Protein AF-A0A7J3WDR4-F1 (afdb_monomer)

Nearest PDB structures (foldseek):
  5gaf-assembly1_i  TM=7.272E-01  e=2.901E-01  Escherichia coli
  3dm5-assembly1_B  TM=6.683E-01  e=3.223E-01  Pyrococcus furiosus
  3dm5-assembly1_A  TM=6.261E-01  e=2.901E-01  Pyrococcus furiosus
  7nfx-assembly1_x  TM=6.326E-01  e=1.266E+00  Homo sapiens
  7obr-assembly1_x  TM=6.156E-01  e=8.761E-01  Canis lupus familiaris

Radius of gyration: 12.01 Å; Cα contacts (8 Å, |Δi|>4): 61; chains: 1; bounding box: 31×22×35 Å

Foldseek 3Di:
DCPLVVVLLVQLLCLLQQDDDDLVRLVVSLVVSLVSCVVVVHDSVRSVVLSVQLSVVSNPDPRDNDPCSSVSSVVSSVVRD

pLDDT: mean 84.91, std 10.29, range [53.56, 95.44]

Secondary structure (DSSP, 8-state):
--HHHHHHHHHHHHHHHHS---HHHHHHHHHHHHHHHHHTT--HHHHHHHHHHHHHHHHT----SSS-HHHHHHHHHHTT-

Solvent-accessible surface area (backbone atoms only — not comparable to full-atom values): 4637 Å² total; per-residue (Å²): 132,67,57,55,50,56,48,34,55,49,53,52,39,52,59,53,41,77,41,93,65,51,75,69,52,46,50,52,54,44,52,54,40,32,52,39,32,39,77,48,79,36,51,66,71,56,26,50,51,53,44,62,62,45,47,67,62,56,73,70,54,84,58,51,91,72,80,61,26,56,57,56,52,52,51,52,50,70,75,69,110

Structure (mmCIF, N/CA/C/O backbone):
data_AF-A0A7J3WDR4-F1
#
_entry.id   AF-A0A7J3WDR4-F1
#
loop_
_atom_site.group_PDB
_atom_site.id
_atom_site.type_symbol
_atom_site.label_atom_id
_atom_site.label_alt_id
_atom_site.label_comp_id
_atom_site.label_asym_id
_atom_site.label_entity_id
_atom_site.label_seq_id
_atom_site.pdbx_PDB_ins_code
_atom_site.Cartn_x
_atom_site.Cartn_y
_atom_site.Cartn_z
_atom_site.occupancy
_atom_site.B_iso_or_equiv
_atom_site.auth_seq_id
_atom_site.auth_comp_id
_atom_site.auth_asym_id
_atom_site.auth_atom_id
_atom_site.pdbx_PDB_model_num
ATOM 1 N N . MET A 1 1 ? 19.021 -2.026 -1.826 1.00 63.00 1 MET A N 1
ATOM 2 C CA . MET A 1 1 ? 18.139 -2.281 -3.003 1.00 63.00 1 MET A CA 1
ATOM 3 C C . MET A 1 1 ? 16.834 -2.932 -2.539 1.00 63.00 1 MET A C 1
ATOM 5 O O . MET A 1 1 ? 16.872 -3.741 -1.621 1.00 63.00 1 MET A O 1
ATOM 9 N N . LEU A 1 2 ? 15.692 -2.539 -3.122 1.00 79.12 2 LEU A N 1
ATOM 10 C CA . LEU A 1 2 ? 14.303 -2.766 -2.645 1.00 79.12 2 LEU A CA 1
ATOM 11 C C . LEU A 1 2 ? 13.902 -2.051 -1.339 1.00 79.12 2 LEU A C 1
ATOM 13 O O . LEU A 1 2 ? 12.799 -2.253 -0.835 1.00 79.12 2 LEU A O 1
ATOM 17 N N . GLU A 1 3 ? 14.758 -1.195 -0.786 1.00 85.56 3 GLU A N 1
ATOM 18 C CA . GLU A 1 3 ? 14.463 -0.470 0.458 1.00 85.56 3 GLU A CA 1
ATOM 19 C C . GLU A 1 3 ? 13.298 0.509 0.304 1.00 85.56 3 GLU A C 1
ATOM 21 O O . GLU A 1 3 ? 12.478 0.599 1.213 1.00 85.56 3 GLU A O 1
ATOM 26 N N . GLY A 1 4 ? 13.168 1.166 -0.856 1.00 87.69 4 GLY A N 1
ATOM 27 C CA . GLY A 1 4 ? 12.023 2.032 -1.162 1.00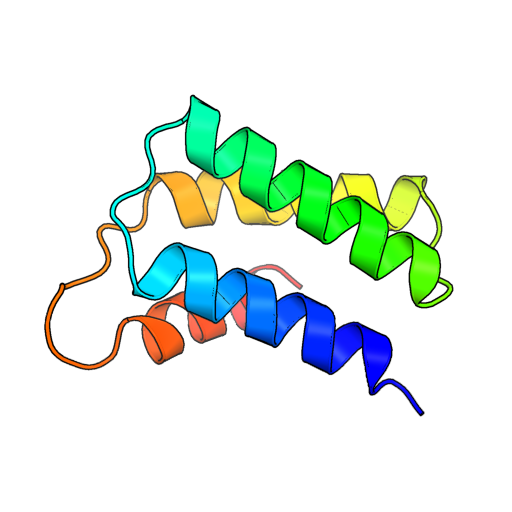 87.69 4 GLY A CA 1
ATOM 28 C C . GLY A 1 4 ? 10.697 1.272 -1.114 1.00 87.69 4 GLY A C 1
ATOM 29 O O . GLY A 1 4 ? 9.770 1.686 -0.421 1.00 87.69 4 GLY A O 1
ATOM 30 N N . LEU A 1 5 ? 10.658 0.086 -1.730 1.00 90.25 5 LEU A N 1
ATOM 31 C CA . LEU A 1 5 ? 9.481 -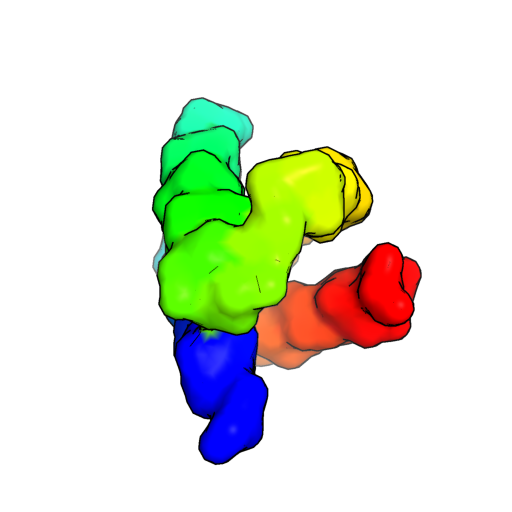0.779 -1.724 1.00 90.25 5 LEU A CA 1
ATOM 32 C C . LEU A 1 5 ? 9.139 -1.249 -0.305 1.00 90.25 5 LEU A C 1
ATOM 34 O O . LEU A 1 5 ? 8.005 -1.103 0.145 1.00 90.25 5 LEU A O 1
ATOM 38 N N . LYS A 1 6 ? 10.132 -1.753 0.441 1.00 89.88 6 LYS A N 1
ATOM 39 C CA . LYS A 1 6 ? 9.942 -2.166 1.842 1.00 89.88 6 LYS A CA 1
ATOM 40 C C . LYS A 1 6 ? 9.409 -1.019 2.698 1.00 89.88 6 LYS A C 1
ATOM 42 O O . LYS A 1 6 ? 8.478 -1.222 3.475 1.00 89.88 6 LYS A O 1
ATOM 47 N N . LYS A 1 7 ? 9.963 0.182 2.524 1.00 92.25 7 LYS A N 1
ATOM 48 C CA . LYS A 1 7 ? 9.550 1.386 3.246 1.00 92.25 7 LYS A CA 1
ATOM 49 C C . LYS A 1 7 ? 8.122 1.802 2.891 1.00 92.25 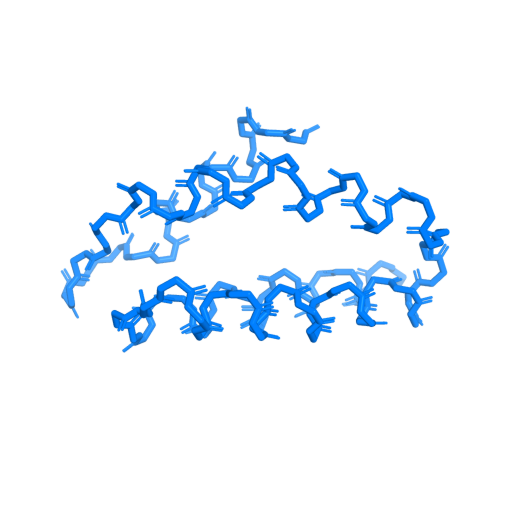7 LYS A C 1
ATOM 51 O O . LYS A 1 7 ? 7.376 2.161 3.794 1.00 92.25 7 LYS A O 1
ATOM 56 N N . ALA A 1 8 ? 7.719 1.692 1.625 1.00 92.50 8 ALA A N 1
ATOM 57 C CA . ALA A 1 8 ? 6.355 1.997 1.196 1.00 92.50 8 ALA A CA 1
ATOM 58 C C . ALA A 1 8 ? 5.320 1.103 1.899 1.00 92.50 8 ALA A C 1
ATOM 60 O O . ALA A 1 8 ? 4.359 1.595 2.492 1.00 92.50 8 ALA A O 1
ATOM 61 N N . PHE A 1 9 ? 5.552 -0.214 1.917 1.00 91.81 9 PHE A N 1
ATOM 62 C CA . PHE A 1 9 ? 4.671 -1.154 2.620 1.00 91.81 9 PHE A CA 1
ATOM 63 C C . PHE A 1 9 ? 4.693 -0.955 4.138 1.00 91.81 9 PHE A C 1
ATOM 65 O O . PHE A 1 9 ? 3.659 -1.105 4.788 1.00 91.81 9 PHE A O 1
ATOM 72 N N . GLN A 1 10 ? 5.844 -0.605 4.717 1.00 90.94 10 GLN A N 1
ATOM 73 C CA . GLN A 1 10 ? 5.933 -0.297 6.141 1.00 90.94 10 GLN A CA 1
ATOM 74 C C . GLN A 1 10 ? 5.084 0.929 6.501 1.00 90.94 10 GLN A C 1
ATOM 76 O O . GLN A 1 10 ? 4.241 0.828 7.387 1.00 90.94 10 GLN A O 1
ATOM 81 N N . ILE A 1 11 ? 5.233 2.039 5.769 1.00 90.88 11 ILE A N 1
ATOM 82 C CA . ILE A 1 11 ? 4.456 3.269 5.995 1.00 90.88 11 ILE A CA 1
ATOM 83 C C . ILE A 1 11 ? 2.956 3.003 5.832 1.00 90.88 11 ILE A C 1
ATOM 85 O O . ILE A 1 11 ? 2.158 3.457 6.650 1.00 90.88 11 ILE A O 1
ATOM 89 N N . LEU A 1 12 ? 2.564 2.243 4.805 1.00 91.50 12 LEU A N 1
ATOM 90 C CA . LEU A 1 12 ? 1.172 1.841 4.603 1.00 91.50 12 LEU A CA 1
ATOM 91 C C . LEU A 1 12 ? 0.630 1.069 5.815 1.00 91.50 12 LEU A C 1
ATOM 93 O O . LEU A 1 12 ? -0.453 1.370 6.312 1.00 91.50 12 LEU A O 1
ATOM 97 N N . THR A 1 13 ? 1.401 0.099 6.309 1.00 89.44 13 THR A N 1
ATOM 98 C CA . THR A 1 13 ? 1.025 -0.719 7.472 1.00 89.44 13 THR A CA 1
ATOM 99 C C . THR A 1 13 ? 0.862 0.142 8.719 1.00 89.44 13 THR A C 1
ATOM 101 O O . THR A 1 13 ? -0.164 0.043 9.382 1.00 89.44 13 THR A O 1
ATOM 104 N N . GLU A 1 14 ? 1.809 1.039 8.995 1.00 87.56 14 GLU A N 1
ATOM 105 C CA . GLU A 1 14 ? 1.758 1.942 10.150 1.00 87.56 14 GLU A CA 1
ATOM 106 C C . GLU A 1 14 ? 0.531 2.866 10.092 1.00 87.56 14 GLU A C 1
ATOM 108 O O . GLU A 1 14 ? -0.188 2.999 11.085 1.00 87.56 14 GLU A O 1
ATOM 113 N N . LYS A 1 15 ? 0.228 3.454 8.924 1.00 86.56 15 LYS A N 1
ATOM 114 C CA . LYS A 1 15 ? -0.942 4.335 8.745 1.00 86.56 15 LYS A CA 1
ATOM 115 C C . LYS A 1 15 ? -2.270 3.605 8.977 1.00 86.56 15 LYS A C 1
ATOM 117 O O . LYS A 1 15 ? -3.176 4.173 9.579 1.00 86.56 15 LYS A O 1
ATOM 122 N N . ILE A 1 16 ? -2.386 2.359 8.519 1.00 85.12 16 ILE A N 1
ATOM 123 C CA . ILE A 1 16 ? -3.611 1.554 8.661 1.00 85.12 16 ILE A CA 1
ATOM 124 C C . ILE A 1 16 ? -3.727 0.948 10.067 1.00 85.12 16 ILE A C 1
ATOM 126 O O . ILE A 1 16 ? -4.825 0.847 10.604 1.00 85.12 16 ILE A O 1
ATOM 130 N N . SER A 1 17 ? -2.610 0.547 10.678 1.00 78.88 17 SER A N 1
ATOM 131 C CA . SER A 1 17 ? -2.587 -0.095 12.000 1.00 78.88 17 SER A CA 1
ATOM 132 C C . SER A 1 17 ? -2.935 0.889 13.124 1.00 78.88 17 SER A C 1
ATOM 134 O O . SER A 1 17 ? -3.601 0.537 14.096 1.00 78.88 17 SER A O 1
ATOM 136 N N . THR A 1 18 ? -2.521 2.150 12.982 1.00 70.31 18 THR A N 1
ATOM 137 C CA . THR A 1 18 ? -2.678 3.176 14.027 1.00 70.31 18 THR A CA 1
ATOM 138 C C . THR A 1 18 ? -4.055 3.842 14.054 1.00 70.31 18 THR A C 1
ATOM 140 O O . THR A 1 18 ? -4.443 4.385 15.091 1.00 70.31 18 THR A O 1
ATOM 143 N N . THR A 1 19 ? -4.814 3.799 12.953 1.00 67.69 19 THR A N 1
ATOM 144 C CA . THR A 1 19 ? -6.058 4.568 12.801 1.00 67.69 19 THR A CA 1
ATOM 145 C C . THR A 1 19 ? -7.150 3.733 12.138 1.00 67.69 19 THR A C 1
ATOM 147 O O . THR A 1 19 ? -6.921 3.080 11.126 1.00 67.69 19 THR A O 1
ATOM 150 N N . HIS A 1 20 ? -8.376 3.791 12.670 1.00 68.69 20 HIS A N 1
ATOM 151 C CA . HIS A 1 20 ? -9.547 3.325 11.926 1.00 68.69 20 HIS A CA 1
ATOM 152 C C . HIS A 1 20 ? -9.811 4.300 10.779 1.00 68.69 20 HIS A C 1
ATOM 154 O O . HIS A 1 20 ? -10.326 5.389 11.011 1.00 68.69 20 HIS A O 1
ATOM 160 N N . LEU A 1 21 ? -9.441 3.908 9.563 1.00 77.44 21 LEU A N 1
ATOM 161 C CA . LEU A 1 21 ? -9.629 4.725 8.369 1.00 77.44 21 LEU A C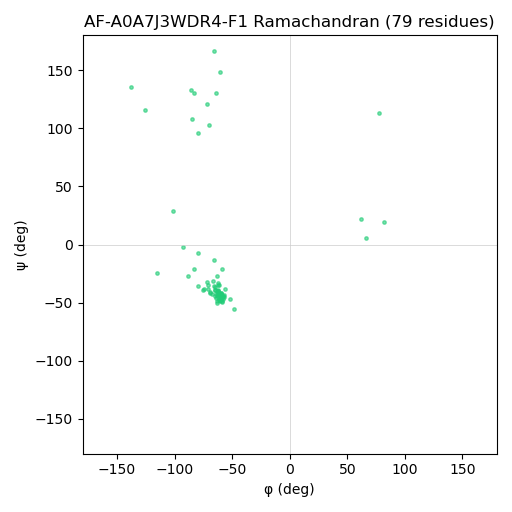A 1
ATOM 162 C C . LEU A 1 21 ? -11.052 4.553 7.828 1.00 77.44 21 LEU A C 1
ATOM 164 O O . LEU A 1 21 ? -11.524 3.433 7.621 1.00 77.44 21 LEU A O 1
ATOM 168 N N . SER A 1 22 ? -11.721 5.667 7.557 1.00 81.56 22 SER A N 1
ATOM 169 C CA . SER A 1 22 ? -12.891 5.709 6.678 1.00 81.56 22 SER A CA 1
ATOM 170 C C . SER A 1 22 ? -12.507 5.360 5.232 1.00 81.56 22 SER A C 1
ATOM 172 O O . SER A 1 22 ? -11.332 5.371 4.865 1.00 81.56 22 SER A O 1
ATOM 174 N N . GLU A 1 23 ? -13.489 5.086 4.365 1.00 82.56 23 GLU A N 1
ATOM 175 C CA . GLU A 1 23 ? -13.213 4.795 2.947 1.00 82.56 23 GLU A CA 1
ATOM 176 C C . GLU A 1 23 ? -12.435 5.918 2.243 1.00 82.56 23 GLU A C 1
ATOM 178 O O . GLU A 1 23 ? -11.548 5.647 1.428 1.00 82.56 23 GLU A O 1
ATOM 183 N N . SER A 1 24 ? -12.747 7.174 2.573 1.00 86.00 24 SER A N 1
ATOM 184 C CA . SER A 1 24 ? -12.075 8.355 2.025 1.00 86.00 24 SER A CA 1
ATOM 185 C C . SER A 1 24 ? -10.622 8.445 2.486 1.00 86.00 2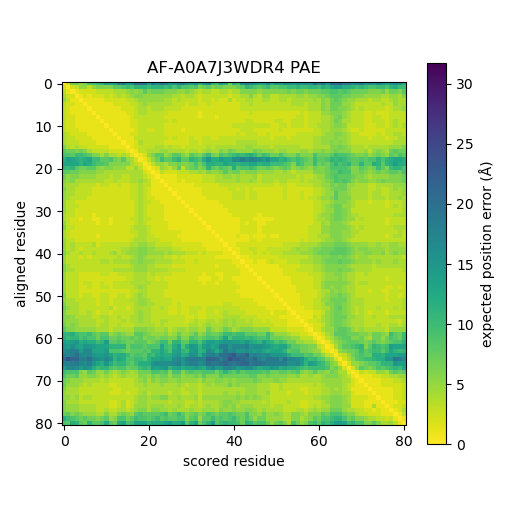4 SER A C 1
ATOM 187 O O . SER A 1 24 ? -9.734 8.707 1.675 1.00 86.00 24 SER A O 1
ATOM 189 N N . GLU A 1 25 ? -10.361 8.180 3.768 1.00 87.19 25 GLU A N 1
ATOM 190 C CA . GLU A 1 25 ? -9.003 8.191 4.317 1.00 87.19 25 GLU A CA 1
ATOM 191 C C . GLU A 1 25 ? -8.179 7.019 3.777 1.00 87.19 25 GLU A C 1
ATOM 193 O O . GLU A 1 25 ? -7.030 7.205 3.384 1.00 87.19 25 GLU A O 1
ATOM 198 N N . LEU A 1 26 ? -8.771 5.826 3.664 1.00 87.81 26 LEU A N 1
ATOM 199 C CA . LEU A 1 26 ? -8.114 4.669 3.056 1.00 87.81 26 LEU A CA 1
ATOM 200 C C . LEU A 1 26 ? -7.730 4.955 1.602 1.00 87.81 26 LEU A C 1
ATOM 202 O O . LEU A 1 26 ? -6.631 4.603 1.178 1.00 87.81 26 LEU A O 1
ATOM 206 N N . LYS A 1 27 ? -8.607 5.618 0.839 1.00 90.00 27 LYS A N 1
ATOM 207 C CA . LYS A 1 27 ? -8.299 6.038 -0.532 1.00 90.00 27 LYS A CA 1
ATOM 208 C C . LYS A 1 27 ? -7.083 6.964 -0.565 1.00 90.00 27 LYS A C 1
ATOM 210 O O . LYS A 1 27 ? -6.166 6.708 -1.338 1.00 90.00 27 LYS A O 1
ATOM 215 N N . GLN A 1 28 ? -7.047 7.982 0.293 1.00 91.94 28 GLN A N 1
ATOM 216 C CA . GLN A 1 28 ? -5.923 8.918 0.358 1.00 91.94 28 GLN A CA 1
ATOM 217 C C . GLN A 1 28 ? -4.611 8.216 0.738 1.00 91.94 28 GLN A C 1
ATOM 219 O O . GLN A 1 28 ? -3.578 8.443 0.113 1.00 91.94 28 GLN A O 1
ATOM 224 N N . VAL A 1 29 ? -4.656 7.304 1.711 1.00 92.31 29 VAL A N 1
ATOM 225 C CA . VAL A 1 29 ? -3.498 6.493 2.115 1.00 92.31 29 VAL A CA 1
ATOM 226 C C . VAL A 1 29 ? -2.999 5.606 0.967 1.00 92.31 29 VAL A C 1
ATOM 228 O O . VAL A 1 29 ? -1.791 5.462 0.778 1.00 92.31 29 VAL A O 1
ATOM 231 N N . LEU A 1 30 ? -3.904 5.027 0.175 1.00 92.75 30 LEU A N 1
ATOM 232 C CA . LEU A 1 30 ? -3.543 4.226 -0.996 1.00 92.75 30 LEU A CA 1
ATOM 233 C C . LEU A 1 30 ? -3.007 5.076 -2.155 1.00 92.75 30 LEU A C 1
ATOM 235 O O . LEU A 1 30 ? -2.137 4.610 -2.890 1.00 92.75 30 LEU A O 1
ATOM 239 N N . ASP A 1 31 ? -3.486 6.309 -2.322 1.00 94.44 31 ASP A N 1
ATOM 240 C CA . ASP A 1 31 ? -2.937 7.255 -3.298 1.00 94.44 31 ASP A CA 1
ATOM 241 C C . ASP A 1 31 ? -1.485 7.625 -2.952 1.00 94.44 31 ASP A C 1
ATOM 243 O O . ASP A 1 31 ? -0.611 7.516 -3.816 1.00 94.44 31 ASP A O 1
ATOM 247 N N . ASP A 1 32 ? -1.194 7.931 -1.682 1.00 94.25 32 ASP A N 1
ATOM 248 C CA . ASP A 1 32 ? 0.179 8.137 -1.192 1.00 94.25 32 ASP A CA 1
ATOM 249 C C . ASP A 1 32 ? 1.058 6.902 -1.448 1.00 94.25 32 ASP A C 1
ATOM 251 O O . ASP A 1 32 ? 2.194 7.008 -1.916 1.00 94.25 32 ASP A O 1
ATOM 255 N N . PHE A 1 33 ? 0.533 5.711 -1.152 1.00 95.12 33 PHE A N 1
ATOM 256 C CA . PHE A 1 33 ? 1.249 4.454 -1.343 1.00 95.12 33 PHE A CA 1
ATOM 257 C C . PHE A 1 33 ? 1.594 4.205 -2.817 1.00 95.12 33 PHE A C 1
ATOM 259 O O . PHE A 1 33 ? 2.730 3.842 -3.122 1.00 95.12 33 PHE A O 1
ATOM 266 N N . LYS A 1 34 ? 0.670 4.469 -3.752 1.00 95.06 34 LYS A N 1
ATOM 267 C CA . LYS A 1 34 ? 0.951 4.384 -5.196 1.00 95.06 34 LYS A CA 1
ATOM 268 C C . LYS A 1 34 ? 2.105 5.294 -5.601 1.00 95.06 34 LYS A C 1
ATOM 270 O O . LYS A 1 34 ? 2.988 4.851 -6.331 1.00 95.06 34 LYS A O 1
ATOM 275 N N . LEU A 1 35 ? 2.128 6.535 -5.110 1.00 95.06 35 LEU A N 1
ATOM 276 C CA . LEU A 1 35 ? 3.231 7.460 -5.385 1.00 95.06 35 LEU A CA 1
ATOM 277 C C . LEU A 1 35 ? 4.561 6.887 -4.884 1.00 95.06 35 LEU A C 1
ATOM 279 O O . LEU A 1 35 ? 5.543 6.897 -5.621 1.00 95.06 35 LEU A O 1
ATOM 283 N N . GLN A 1 36 ? 4.588 6.304 -3.684 1.00 94.12 36 GLN A N 1
ATOM 284 C CA . GLN A 1 36 ? 5.794 5.677 -3.133 1.00 94.12 36 GLN A CA 1
ATOM 285 C C . GLN A 1 36 ? 6.282 4.482 -3.965 1.00 94.12 36 GLN A C 1
ATOM 287 O O . GLN A 1 36 ? 7.488 4.340 -4.189 1.00 94.12 36 GLN A O 1
ATOM 292 N N . LEU A 1 37 ? 5.364 3.650 -4.465 1.00 94.19 37 LEU A N 1
ATOM 293 C CA . LEU A 1 37 ? 5.698 2.564 -5.388 1.00 94.19 37 LEU A CA 1
ATOM 294 C C . LEU A 1 37 ? 6.334 3.114 -6.669 1.00 94.19 37 LEU A C 1
ATOM 296 O O . LEU A 1 37 ? 7.401 2.649 -7.064 1.00 94.19 37 LEU A O 1
ATOM 300 N N . ILE A 1 38 ? 5.732 4.144 -7.267 1.00 94.06 38 ILE A N 1
ATOM 301 C CA . ILE A 1 38 ? 6.235 4.771 -8.497 1.00 94.06 38 ILE A CA 1
ATOM 302 C C . ILE A 1 38 ? 7.637 5.351 -8.287 1.00 94.06 38 ILE A C 1
ATOM 304 O O . ILE A 1 38 ? 8.523 5.128 -9.107 1.00 94.06 38 ILE A O 1
ATOM 308 N N . THR A 1 39 ? 7.882 6.017 -7.154 1.00 91.88 39 THR A N 1
ATOM 309 C CA . THR A 1 39 ? 9.230 6.509 -6.806 1.00 91.88 39 THR A CA 1
ATOM 310 C C . THR A 1 39 ? 10.253 5.399 -6.549 1.00 91.88 39 THR A C 1
ATOM 312 O O . THR A 1 39 ? 11.446 5.676 -6.487 1.00 91.88 39 THR A O 1
ATOM 315 N N . SER A 1 40 ? 9.796 4.155 -6.388 1.00 92.44 40 SER A N 1
ATOM 316 C CA . SER A 1 40 ? 10.629 2.966 -6.185 1.00 92.44 40 SER A CA 1
ATOM 317 C C . SER A 1 40 ? 10.783 2.138 -7.470 1.00 92.44 40 SER A C 1
ATOM 319 O O . SER A 1 40 ? 10.920 0.918 -7.388 1.00 92.44 40 SER A O 1
ATOM 321 N N . ASP A 1 41 ? 10.718 2.784 -8.640 1.00 92.19 41 ASP A N 1
ATOM 322 C CA . ASP A 1 41 ? 10.818 2.176 -9.978 1.00 92.19 41 ASP A CA 1
ATOM 323 C C . ASP A 1 41 ? 9.713 1.153 -10.313 1.00 92.19 41 ASP A C 1
ATOM 325 O O . ASP A 1 41 ? 9.860 0.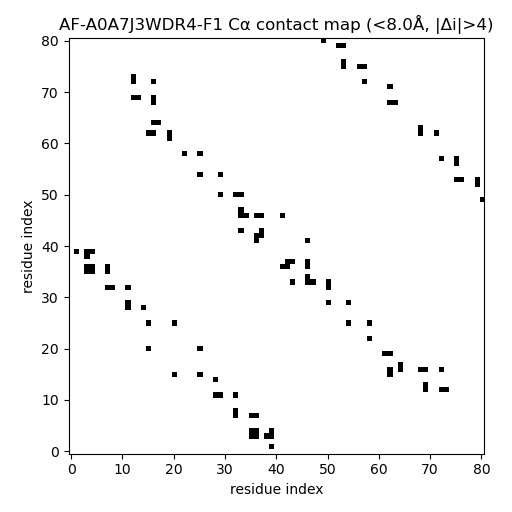311 -11.203 1.00 92.19 41 ASP A O 1
ATOM 329 N N . VAL A 1 42 ? 8.563 1.222 -9.634 1.00 92.62 42 VAL A N 1
ATOM 330 C CA . VAL A 1 42 ? 7.375 0.439 -10.003 1.00 92.62 42 VAL A CA 1
ATOM 331 C C . VAL A 1 42 ? 6.581 1.204 -11.061 1.00 92.62 42 VAL A C 1
ATOM 333 O O . VAL A 1 42 ? 6.299 2.389 -10.910 1.00 92.62 42 VAL A O 1
ATOM 336 N N . SER A 1 43 ? 6.173 0.532 -12.140 1.00 95.19 43 SER A N 1
ATOM 337 C CA . SER A 1 43 ? 5.359 1.185 -13.172 1.00 95.19 43 SER A CA 1
ATOM 338 C C . SER A 1 43 ? 4.026 1.686 -12.600 1.00 95.19 43 SER A C 1
ATOM 340 O O . SER A 1 43 ? 3.450 1.041 -11.724 1.00 95.19 43 SER A O 1
ATOM 342 N N . VAL A 1 44 ? 3.491 2.790 -13.136 1.00 94.19 44 VAL A N 1
ATOM 343 C CA . VAL A 1 44 ? 2.180 3.338 -12.728 1.00 94.19 44 VAL A CA 1
ATOM 344 C C . VAL A 1 44 ? 1.096 2.261 -12.779 1.00 94.19 44 VAL A C 1
ATOM 346 O O . VAL A 1 44 ? 0.382 2.058 -11.804 1.00 94.19 44 VAL A O 1
ATOM 349 N N . LYS A 1 45 ? 1.054 1.493 -13.875 1.00 95.44 45 LYS A N 1
ATOM 350 C CA . LYS A 1 45 ? 0.098 0.396 -14.065 1.00 95.44 45 LYS A CA 1
ATOM 351 C C . LYS A 1 45 ? 0.229 -0.679 -12.983 1.00 95.44 45 LYS A C 1
ATOM 353 O O . LYS A 1 45 ? -0.770 -1.189 -12.489 1.00 95.44 45 LYS A O 1
ATOM 358 N N . THR A 1 46 ? 1.457 -1.037 -12.613 1.00 94.44 46 THR A N 1
ATOM 359 C CA . THR A 1 46 ? 1.711 -2.015 -11.547 1.00 94.44 46 THR A CA 1
ATOM 360 C C . THR A 1 46 ? 1.325 -1.450 -10.180 1.00 94.44 46 THR A C 1
ATOM 362 O O . THR A 1 46 ? 0.706 -2.158 -9.393 1.00 94.44 46 THR A O 1
ATOM 365 N N . ALA A 1 47 ? 1.643 -0.185 -9.900 1.00 94.69 47 ALA A N 1
ATOM 366 C CA . ALA A 1 47 ? 1.287 0.473 -8.646 1.00 94.69 47 ALA A CA 1
ATOM 367 C C . ALA A 1 47 ? -0.236 0.572 -8.464 1.00 94.69 47 ALA A C 1
ATOM 369 O O . ALA A 1 47 ? -0.749 0.249 -7.393 1.00 94.69 47 ALA A O 1
ATOM 370 N N . GLU A 1 48 ? -0.963 0.950 -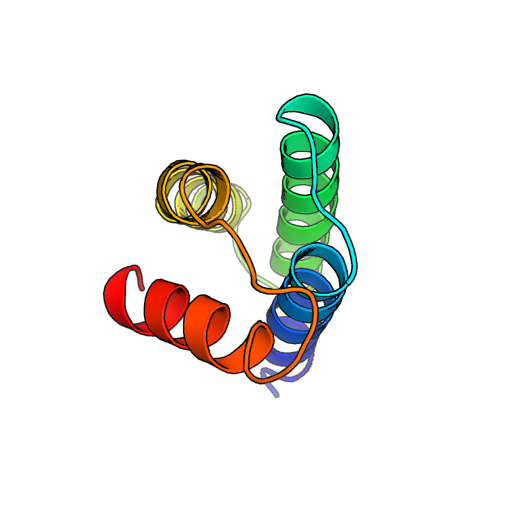9.519 1.00 94.38 48 GLU A N 1
ATOM 371 C CA . GLU A 1 48 ? -2.429 0.941 -9.546 1.00 94.38 48 GLU A CA 1
ATOM 372 C C . GLU A 1 48 ? -2.980 -0.458 -9.291 1.00 94.38 48 GLU A C 1
ATOM 374 O O . GLU A 1 48 ? -3.801 -0.634 -8.393 1.00 94.38 48 GLU A O 1
ATOM 379 N N . HIS A 1 49 ? -2.464 -1.464 -10.000 1.00 94.62 49 HIS A N 1
ATOM 380 C CA . HIS A 1 49 ? -2.918 -2.841 -9.842 1.00 94.62 49 HIS A CA 1
ATOM 381 C C . HIS A 1 49 ? -2.719 -3.372 -8.415 1.00 94.62 49 HIS A C 1
ATOM 383 O O . HIS A 1 49 ? -3.624 -3.991 -7.857 1.00 94.62 49 HIS A O 1
ATOM 389 N N . ILE A 1 50 ? -1.567 -3.092 -7.793 1.00 93.12 50 ILE A N 1
ATOM 390 C CA . ILE A 1 50 ? -1.296 -3.464 -6.396 1.00 93.12 50 ILE A CA 1
ATOM 391 C C . ILE A 1 50 ? -2.307 -2.786 -5.465 1.00 93.12 50 ILE A C 1
ATOM 393 O O . ILE A 1 50 ? -2.881 -3.453 -4.604 1.00 93.12 50 ILE A O 1
ATOM 397 N N . ALA A 1 51 ? -2.541 -1.480 -5.631 1.00 91.69 51 ALA A N 1
ATOM 398 C CA . ALA A 1 51 ? -3.470 -0.728 -4.792 1.00 91.69 51 ALA A CA 1
ATOM 399 C C . ALA A 1 51 ? -4.913 -1.243 -4.922 1.00 91.69 51 ALA A C 1
ATOM 401 O O . ALA A 1 51 ? -5.599 -1.401 -3.911 1.00 91.69 51 ALA A O 1
ATOM 402 N N . GLU A 1 52 ? -5.365 -1.559 -6.136 1.00 91.44 52 GLU A N 1
ATOM 403 C CA . GLU A 1 52 ? -6.689 -2.141 -6.385 1.00 91.44 52 GLU A CA 1
ATOM 404 C C . GLU A 1 52 ? -6.844 -3.537 -5.769 1.00 91.44 52 GLU A C 1
ATOM 406 O O . GLU A 1 52 ? -7.892 -3.832 -5.194 1.00 91.44 52 GLU A O 1
ATOM 411 N N . LEU A 1 53 ? -5.797 -4.369 -5.818 1.00 92.19 53 LEU A N 1
ATOM 412 C CA . LEU A 1 53 ? -5.783 -5.712 -5.224 1.00 92.19 53 LEU A CA 1
ATOM 413 C C . LEU A 1 53 ? -5.928 -5.692 -3.698 1.00 92.19 53 LEU A C 1
ATOM 415 O O . LEU A 1 53 ? -6.644 -6.519 -3.124 1.00 92.19 53 LEU A O 1
ATOM 419 N N . ILE A 1 54 ? -5.236 -4.768 -3.027 1.00 90.75 54 ILE A N 1
ATOM 420 C CA . ILE A 1 54 ? -5.201 -4.717 -1.558 1.00 90.75 54 ILE A CA 1
ATOM 421 C C . ILE A 1 54 ? -6.342 -3.884 -0.965 1.00 90.75 54 ILE A C 1
ATOM 423 O O . ILE A 1 54 ? -6.781 -4.180 0.146 1.00 90.75 54 ILE A O 1
ATOM 427 N N . ARG A 1 55 ? -6.871 -2.888 -1.691 1.00 88.81 55 ARG A N 1
ATOM 428 C CA . ARG A 1 55 ? -7.940 -1.987 -1.220 1.00 88.81 55 ARG A CA 1
ATOM 429 C C . ARG A 1 55 ? -9.138 -2.708 -0.586 1.00 88.81 55 ARG A C 1
ATOM 431 O O . ARG A 1 55 ? -9.452 -2.380 0.557 1.00 88.81 55 ARG A O 1
ATOM 438 N N . PRO A 1 56 ? -9.815 -3.668 -1.251 1.00 87.81 56 PRO A N 1
ATOM 439 C 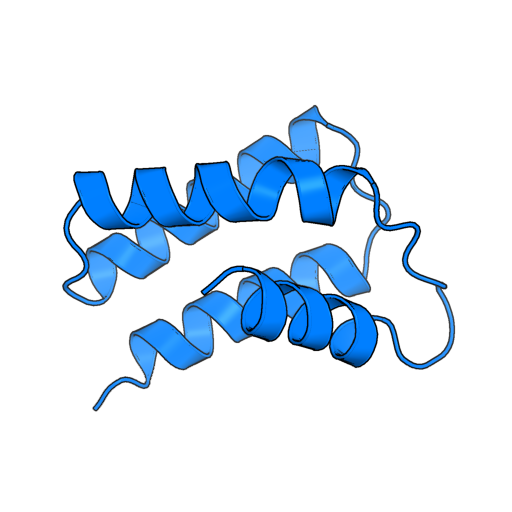CA . PRO A 1 56 ? -10.987 -4.322 -0.665 1.00 87.81 56 PRO A CA 1
ATOM 440 C C . PRO A 1 56 ? -10.626 -5.176 0.557 1.00 87.81 56 PRO A C 1
ATOM 442 O O . PRO A 1 56 ? -11.415 -5.275 1.494 1.00 87.81 56 PRO A O 1
ATOM 445 N N . LYS A 1 57 ? -9.418 -5.754 0.584 1.00 86.12 57 LYS A N 1
ATOM 446 C CA . LYS A 1 57 ? -8.936 -6.570 1.707 1.00 86.12 57 LYS A CA 1
ATOM 447 C C . LYS A 1 57 ? -8.645 -5.714 2.942 1.00 86.12 57 LYS A C 1
ATOM 449 O O . LYS A 1 57 ? -8.947 -6.129 4.055 1.00 86.12 57 LYS A O 1
ATOM 454 N N . LEU A 1 58 ? -8.096 -4.516 2.738 1.00 84.00 58 LEU A N 1
ATOM 455 C CA . LEU A 1 58 ? -7.815 -3.553 3.804 1.00 84.00 58 LEU A CA 1
ATOM 456 C C . LEU A 1 58 ? -9.092 -2.870 4.313 1.00 84.00 58 LEU A C 1
ATOM 458 O O . LEU A 1 58 ? -9.238 -2.702 5.518 1.00 84.00 58 LEU A O 1
ATOM 462 N N . ALA A 1 59 ? -10.042 -2.542 3.431 1.00 80.06 59 ALA A N 1
ATOM 463 C CA . ALA A 1 59 ? -11.323 -1.938 3.815 1.00 80.06 59 ALA A CA 1
ATOM 464 C C . ALA A 1 59 ? -12.168 -2.848 4.730 1.00 80.06 59 ALA A C 1
ATOM 466 O O . ALA A 1 59 ? -12.872 -2.364 5.613 1.00 80.06 59 ALA A O 1
ATOM 467 N N . GLY A 1 60 ? -12.084 -4.169 4.541 1.00 73.06 60 GLY A N 1
ATOM 468 C CA . GLY A 1 60 ? -12.762 -5.153 5.391 1.00 73.06 60 GLY A CA 1
ATOM 469 C C . GLY A 1 60 ? -12.050 -5.453 6.715 1.00 73.06 60 GLY A C 1
ATOM 470 O O . GLY A 1 60 ? -12.602 -6.164 7.557 1.00 73.06 60 GLY A O 1
ATOM 471 N N . LEU A 1 61 ? -10.833 -4.941 6.919 1.00 74.69 61 LEU A N 1
ATOM 472 C CA . LEU A 1 61 ? -10.025 -5.258 8.089 1.00 74.69 61 LEU A CA 1
ATOM 473 C C . LEU A 1 61 ? -10.394 -4.345 9.266 1.00 74.69 61 LEU A C 1
ATOM 475 O O . LEU A 1 61 ? -10.028 -3.172 9.314 1.00 74.69 61 LEU A O 1
ATOM 479 N N . ARG A 1 62 ? -11.069 -4.895 10.280 1.00 64.75 62 ARG A N 1
ATOM 480 C CA . ARG A 1 62 ? -11.139 -4.248 11.598 1.00 64.75 62 ARG A CA 1
ATOM 481 C C . ARG A 1 62 ? -9.848 -4.530 12.351 1.00 64.75 62 ARG A C 1
ATOM 483 O O . ARG A 1 62 ? -9.712 -5.584 12.965 1.00 64.75 62 ARG A O 1
ATOM 490 N N . VAL A 1 63 ? -8.908 -3.593 12.290 1.00 65.75 63 VAL A N 1
ATOM 491 C CA . VAL A 1 63 ? -7.653 -3.695 13.036 1.00 65.75 63 VAL A CA 1
ATOM 492 C C . VAL A 1 63 ? -7.930 -3.479 14.532 1.00 65.75 63 VAL A C 1
ATOM 494 O O . VAL A 1 63 ? -8.451 -2.425 14.903 1.00 65.75 63 VAL A O 1
ATOM 497 N N . PRO A 1 64 ? -7.615 -4.443 15.415 1.00 60.34 64 PRO A N 1
ATOM 498 C CA . PRO A 1 64 ? -7.726 -4.240 16.854 1.00 60.34 64 PRO A CA 1
ATOM 499 C C . PRO A 1 64 ? -6.745 -3.155 17.316 1.00 60.34 64 PRO A C 1
ATOM 501 O O . PRO A 1 64 ? -5.555 -3.228 17.023 1.00 60.34 64 PRO A O 1
ATOM 504 N N . ARG A 1 65 ? -7.226 -2.172 18.09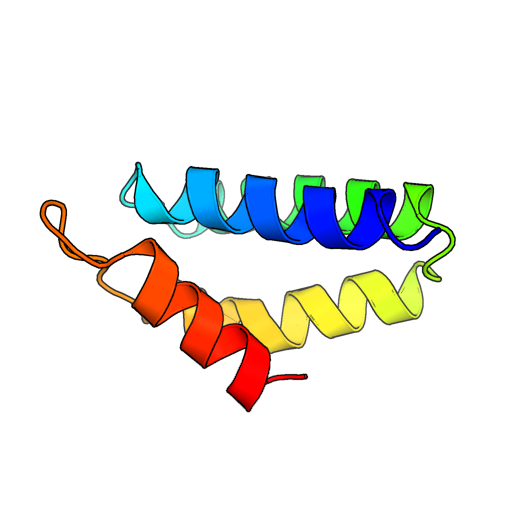1 1.00 59.16 65 ARG A N 1
ATOM 505 C CA . ARG A 1 65 ? -6.402 -1.077 18.650 1.00 59.16 65 ARG A CA 1
ATOM 506 C C . ARG A 1 65 ? -5.250 -1.546 19.552 1.00 59.16 65 ARG A C 1
ATOM 508 O O . ARG A 1 65 ? -4.321 -0.779 19.777 1.00 59.16 65 ARG A O 1
ATOM 515 N N . MET A 1 66 ? -5.320 -2.762 20.100 1.00 53.56 66 MET A N 1
ATOM 516 C CA . MET A 1 66 ? -4.281 -3.337 20.957 1.00 53.56 66 MET A CA 1
ATOM 517 C C . MET A 1 66 ? -3.825 -4.699 20.432 1.00 53.56 66 MET A C 1
ATOM 519 O O . MET A 1 66 ? -4.598 -5.652 20.453 1.00 53.56 66 MET A O 1
ATOM 523 N N . GLY A 1 67 ? -2.552 -4.765 20.028 1.00 57.28 67 GLY A N 1
ATOM 524 C CA . GLY A 1 67 ? -1.804 -5.995 19.756 1.00 57.28 67 GLY A CA 1
ATOM 525 C C . GLY A 1 67 ? -2.116 -6.661 18.411 1.00 57.28 67 GLY A C 1
ATOM 526 O O . GLY A 1 67 ? -3.189 -7.221 18.229 1.00 57.28 67 GLY A O 1
ATOM 527 N N . ASN A 1 68 ? -1.126 -6.668 17.509 1.00 65.25 68 ASN A N 1
ATOM 528 C CA . ASN A 1 68 ? -1.056 -7.426 16.241 1.00 65.25 68 ASN A CA 1
ATOM 529 C C . ASN A 1 68 ? -1.776 -6.867 15.001 1.00 65.25 68 ASN A C 1
ATOM 531 O O . ASN A 1 68 ? -1.955 -7.595 14.021 1.00 65.25 68 ASN A O 1
ATOM 535 N N . GLY A 1 69 ? -2.101 -5.573 14.967 1.00 74.31 69 GLY A N 1
ATOM 536 C CA . GLY A 1 69 ? -2.636 -4.951 13.752 1.00 74.31 69 GLY A CA 1
ATOM 537 C C . GLY A 1 69 ? -1.705 -5.080 12.541 1.00 74.31 69 GLY A C 1
ATOM 538 O O . GLY A 1 69 ? -2.125 -5.504 11.463 1.00 74.31 69 GLY A O 1
ATOM 539 N N . ASP A 1 70 ? -0.411 -4.844 12.750 1.00 81.00 70 ASP A N 1
ATOM 540 C CA . ASP A 1 70 ? 0.611 -4.950 11.706 1.00 81.00 70 ASP A CA 1
ATOM 541 C C . ASP A 1 70 ? 0.755 -6.365 11.138 1.00 81.00 70 ASP A C 1
ATOM 543 O O . ASP A 1 70 ? 1.032 -6.540 9.952 1.00 81.00 70 ASP A O 1
ATOM 547 N N . GLU A 1 71 ? 0.578 -7.393 11.967 1.00 83.75 71 GLU A N 1
ATOM 548 C CA . GLU A 1 71 ? 0.718 -8.785 11.537 1.00 83.75 71 GLU A CA 1
ATOM 549 C C . GLU A 1 71 ? -0.487 -9.244 10.710 1.00 83.75 71 GLU A C 1
ATOM 551 O O . GLU A 1 71 ? -0.312 -9.886 9.670 1.00 83.75 71 GLU A O 1
ATOM 556 N N . ALA A 1 72 ? -1.696 -8.822 11.094 1.00 82.50 72 ALA A N 1
ATOM 557 C CA . ALA A 1 72 ? -2.905 -9.037 10.302 1.00 82.50 72 ALA A CA 1
ATOM 558 C C . ALA A 1 72 ? -2.794 -8.380 8.916 1.00 82.50 72 ALA A C 1
ATOM 560 O O . ALA A 1 72 ? -3.076 -9.013 7.897 1.00 82.50 72 ALA A O 1
ATOM 561 N N . ILE A 1 73 ? -2.300 -7.142 8.866 1.00 85.81 73 ILE A N 1
ATOM 562 C CA . ILE A 1 73 ? -2.082 -6.409 7.614 1.00 85.81 73 ILE A CA 1
ATOM 563 C C . ILE A 1 73 ? -1.005 -7.094 6.754 1.00 85.81 73 ILE A C 1
ATOM 565 O O . ILE A 1 73 ? -1.200 -7.307 5.557 1.00 85.81 73 ILE A O 1
ATOM 569 N N . LYS A 1 74 ? 0.115 -7.524 7.348 1.00 86.75 74 LYS A N 1
ATOM 570 C CA . LYS A 1 74 ? 1.168 -8.262 6.624 1.00 86.75 74 LYS A CA 1
ATOM 571 C C . LYS A 1 74 ? 0.668 -9.586 6.046 1.00 86.75 74 LYS A C 1
ATOM 573 O O . LYS A 1 74 ? 1.113 -9.973 4.966 1.00 86.75 74 LYS A O 1
ATOM 578 N N . SER A 1 75 ? -0.244 -10.273 6.734 1.00 86.19 75 SER A N 1
ATOM 579 C CA . SER A 1 75 ? -0.883 -11.494 6.226 1.00 86.19 75 SER A CA 1
ATOM 580 C C . SER A 1 75 ? -1.700 -11.223 4.957 1.00 86.19 75 SER A C 1
ATOM 582 O O . SER A 1 75 ? -1.604 -11.975 3.987 1.00 86.19 75 SER A O 1
ATOM 584 N N . ILE A 1 76 ? -2.418 -10.094 4.906 1.00 86.06 76 ILE A N 1
ATOM 585 C CA . ILE A 1 76 ? -3.158 -9.669 3.708 1.00 86.06 76 ILE A CA 1
ATOM 586 C C . ILE A 1 76 ? -2.223 -9.489 2.520 1.00 86.06 76 ILE A C 1
ATOM 588 O O . ILE A 1 76 ? -2.539 -9.978 1.437 1.00 86.06 76 ILE A O 1
ATOM 592 N N . TYR A 1 77 ? -1.082 -8.822 2.713 1.00 88.81 77 TYR A N 1
ATOM 593 C CA . TYR A 1 77 ? -0.122 -8.625 1.629 1.00 88.81 77 TYR A CA 1
ATOM 594 C C . TYR A 1 77 ? 0.383 -9.959 1.079 1.00 88.81 77 TYR A C 1
ATOM 596 O O . TYR A 1 77 ? 0.336 -10.156 -0.128 1.00 88.81 77 TYR A O 1
ATOM 604 N N . ARG A 1 78 ? 0.775 -10.901 1.951 1.00 86.75 78 ARG A N 1
ATOM 605 C CA . ARG A 1 78 ? 1.249 -12.238 1.535 1.00 86.75 78 ARG A CA 1
ATOM 606 C C . ARG A 1 78 ? 0.184 -13.074 0.822 1.00 86.75 78 ARG A C 1
ATOM 608 O O . ARG A 1 78 ? 0.528 -13.974 0.073 1.00 86.75 78 ARG A O 1
ATOM 615 N N . GLY A 1 79 ? -1.097 -12.834 1.099 1.00 82.56 79 GLY A N 1
ATOM 616 C CA . GLY A 1 79 ? -2.208 -13.509 0.424 1.00 82.56 79 GLY A CA 1
ATOM 617 C C . GLY A 1 79 ? -2.743 -12.760 -0.801 1.00 82.56 79 GLY A C 1
ATOM 618 O O . GLY A 1 79 ? -3.722 -13.202 -1.404 1.00 82.56 79 GLY A O 1
ATOM 619 N N . ALA A 1 80 ? -2.210 -11.580 -1.124 1.00 79.38 80 ALA A N 1
ATOM 620 C CA . ALA A 1 80 ? -2.663 -10.738 -2.234 1.00 79.38 80 ALA A CA 1
ATOM 621 C C . ALA A 1 80 ? -1.620 -10.555 -3.339 1.00 79.38 80 ALA A C 1
ATOM 623 O O . ALA A 1 80 ? -2.018 -10.260 -4.463 1.00 79.38 80 ALA A O 1
ATOM 624 N N . LEU A 1 81 ? -0.338 -10.706 -3.006 1.00 76.44 81 LEU A N 1
ATOM 625 C CA . LEU A 1 81 ? 0.828 -10.503 -3.865 1.00 76.44 81 LEU A CA 1
ATOM 626 C C . LEU A 1 81 ? 1.690 -11.764 -3.851 1.00 76.44 81 LEU A C 1
ATOM 628 O O . LEU A 1 81 ? 2.207 -12.112 -4.932 1.00 76.44 81 LEU A O 1
#

Mean predicted aligned error: 4.71 Å

Sequence (81 aa):
MLEGLKKAFQILTEKISTTHLSESELKQVLDDFKLQLITSDVSVKTAEHIAELIRPKLAGLRVPRMGNGDEAIKSIYRGAL